Protein AF-A0AAU6WGG4-F1 (afdb_monomer)

Mean predicted aligned error: 2.98 Å

Radius of gyration: 13.72 Å; Cα contacts (8 Å, |Δi|>4): 177; chains: 1; bounding box: 31×36×37 Å

Secondary structure (DSSP, 8-state):
----PPP-EEETTEEEEE--GGGHHHHHHHTT-HHHHHHSSSPTT--HHHHHHHHHHHHHHHHTTSEEEEEEEETTT--EEEEEEEE-TTGGGT--EEE-

Nearest PDB structures (foldseek):
  2fck-assembly1_A-2  TM=7.752E-01  e=7.044E-04  Vibrio cholerae O1 biovar El Tor str. N16961
  2fsr-assembly1_A  TM=7.649E-01  e=3.891E-03  Agrobacterium fabrum str. C58
  3juw-assembly1_A  TM=6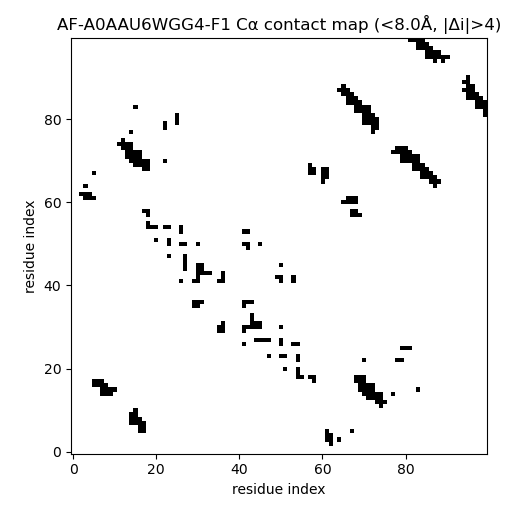.248E-01  e=1.097E-03  Bordetella pertussis
  3juw-assembly1_B  TM=6.583E-01  e=2.661E-03  Bordetella pertussis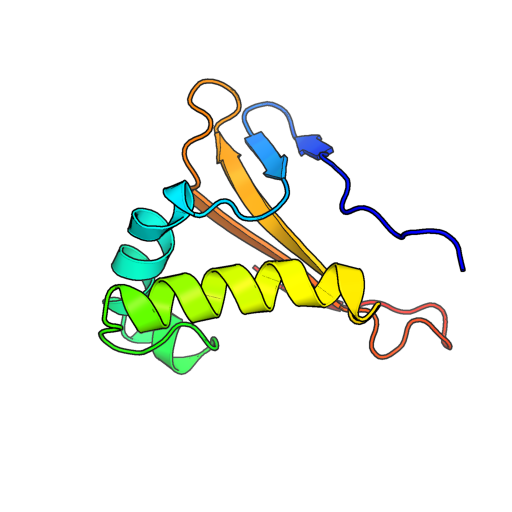
  3juw-assembly2_C-2  TM=6.309E-01  e=3.891E-03  Bordetella pertussis

Solvent-accessible surface area (backbone atoms only — not comparable to full-atom values): 5574 Å² total; per-residue (Å²): 129,85,82,63,71,75,65,72,43,85,61,76,72,28,28,38,26,66,57,52,82,84,41,40,63,48,47,45,55,46,11,69,36,68,66,54,30,70,79,51,87,51,45,69,71,36,51,76,64,57,31,49,54,50,44,49,55,36,52,46,27,30,74,71,66,50,24,50,41,26,26,36,16,34,58,91,76,63,48,49,79,50,53,41,34,42,36,38,90,42,44,94,74,79,36,70,47,76,54,107

InterPro domains:
  IPR000182 GNAT domain [PF13302] (15-100)
  IPR016181 Acyl-CoA N-acyltransferase [SSF55729] (6-100)

Organism: NCBI:txid3046593

pLDDT: mean 95.53, std 7.99, range [49.69, 98.75]

Foldseek 3Di:
DPQQDADWDDPDQKIWAQQDLVLLVVLQVLLPDPVSVVPHVRHNNDDSVSSVVVSVVQRVCRVVVQWHKTFTAGPVPRHGDDIKIWGCPCVVVVDIDMDD

Sequence (100 aa):
MELIEQPVLNAGTFLLRPFQDSDLDLIHGASKDLYITQITTVPFQGSRQQCLDFIERQRQRTVDGTGYSFAIAQSATNLAVGQIGLWLRNADRGRASIGY

Structure (mmCIF, N/CA/C/O backbone):
data_AF-A0AAU6WGG4-F1
#
_entry.id   AF-A0AAU6WGG4-F1
#
loop_
_atom_site.group_PDB
_atom_site.id
_atom_site.type_symbol
_atom_site.label_atom_id
_atom_site.label_alt_id
_atom_site.label_comp_id
_atom_site.label_asym_id
_atom_site.label_entity_id
_atom_site.label_seq_id
_atom_site.pdbx_PDB_ins_code
_atom_site.Cartn_x
_atom_site.Cartn_y
_atom_site.Cartn_z
_atom_site.occupancy
_atom_site.B_iso_or_equiv
_atom_site.auth_seq_id
_atom_site.auth_comp_id
_atom_site.auth_asym_id
_atom_site.auth_atom_id
_atom_site.pdbx_PDB_model_num
ATOM 1 N N . MET A 1 1 ? -2.766 -6.516 -25.133 1.00 49.69 1 MET A N 1
ATOM 2 C CA . MET A 1 1 ? -2.412 -6.881 -23.749 1.00 49.69 1 MET A CA 1
ATOM 3 C C . MET A 1 1 ? -3.586 -6.430 -22.907 1.00 49.69 1 MET A C 1
ATOM 5 O O . MET A 1 1 ? -3.918 -5.255 -23.005 1.00 49.69 1 MET A O 1
ATOM 9 N N . GLU A 1 2 ? -4.305 -7.337 -22.245 1.00 54.59 2 GLU A N 1
ATOM 10 C CA . GLU A 1 2 ? -5.406 -6.919 -21.366 1.00 54.59 2 GLU A CA 1
ATOM 11 C C . GLU A 1 2 ? -4.842 -5.987 -20.294 1.00 54.59 2 GLU A C 1
ATOM 13 O O . GLU A 1 2 ? -3.811 -6.285 -19.689 1.00 54.59 2 GLU A O 1
ATOM 18 N N . LEU A 1 3 ? -5.479 -4.829 -20.117 1.00 56.53 3 LEU A N 1
ATOM 19 C CA . LEU A 1 3 ? -5.200 -3.955 -18.989 1.00 56.53 3 LEU A CA 1
ATOM 20 C C . LEU A 1 3 ? -5.569 -4.736 -17.731 1.00 56.53 3 LEU A C 1
ATOM 22 O O . LEU A 1 3 ? -6.745 -4.967 -17.462 1.00 56.53 3 LEU A O 1
ATOM 26 N N . ILE A 1 4 ? -4.557 -5.179 -16.990 1.00 74.25 4 ILE A N 1
ATOM 27 C CA . ILE A 1 4 ? -4.771 -5.737 -15.664 1.00 74.25 4 ILE A CA 1
ATOM 28 C C . ILE A 1 4 ? -5.089 -4.549 -14.763 1.00 74.25 4 ILE A C 1
ATOM 30 O O . ILE A 1 4 ? -4.206 -3.800 -14.356 1.00 74.25 4 ILE A O 1
ATOM 34 N N . GLU A 1 5 ? -6.374 -4.338 -14.510 1.00 85.25 5 GLU A N 1
ATOM 35 C CA . GLU A 1 5 ? -6.829 -3.348 -13.547 1.00 85.25 5 GLU A CA 1
ATOM 36 C C . GLU A 1 5 ? -6.763 -3.944 -12.138 1.00 85.25 5 GLU A C 1
ATOM 38 O O . GLU A 1 5 ? -6.993 -5.139 -11.924 1.00 85.25 5 GLU A O 1
ATOM 43 N N . GLN A 1 6 ? -6.414 -3.119 -11.154 1.00 93.25 6 GLN A N 1
ATOM 44 C CA . GLN A 1 6 ? -6.382 -3.574 -9.774 1.00 93.25 6 GLN A CA 1
ATOM 45 C C . GLN A 1 6 ? -7.818 -3.681 -9.239 1.00 93.25 6 GLN A C 1
ATOM 47 O O . GLN A 1 6 ? -8.526 -2.672 -9.220 1.00 93.25 6 GLN A O 1
ATOM 52 N N . PRO A 1 7 ? -8.255 -4.861 -8.762 1.00 95.19 7 PRO A N 1
ATOM 53 C CA . PRO A 1 7 ? -9.621 -5.034 -8.295 1.00 95.19 7 PRO A CA 1
ATOM 54 C C . PRO A 1 7 ? -9.871 -4.289 -6.980 1.00 95.19 7 PRO A C 1
ATOM 56 O O . PRO A 1 7 ? -8.948 -3.949 -6.238 1.00 95.19 7 PRO A O 1
ATOM 59 N N . VAL A 1 8 ? -11.149 -4.104 -6.655 1.00 97.38 8 VAL A N 1
ATOM 60 C CA . VAL A 1 8 ? -11.591 -3.763 -5.300 1.00 97.38 8 VAL A CA 1
ATOM 61 C C . VAL A 1 8 ? -12.242 -5.000 -4.694 1.00 97.38 8 VAL A C 1
ATOM 63 O O . VAL A 1 8 ? -13.186 -5.546 -5.262 1.00 97.38 8 VAL A O 1
ATOM 66 N N . LEU A 1 9 ? -11.736 -5.455 -3.549 1.00 97.94 9 LEU A N 1
ATOM 67 C CA . LEU A 1 9 ? -12.235 -6.641 -2.856 1.00 97.94 9 LEU A CA 1
ATOM 68 C C . LEU A 1 9 ? -13.009 -6.223 -1.607 1.00 97.94 9 LEU A C 1
ATOM 70 O O . LEU A 1 9 ? -12.507 -5.459 -0.782 1.00 97.94 9 LEU A O 1
ATOM 74 N N . ASN A 1 10 ? -14.223 -6.746 -1.452 1.00 97.75 10 ASN A N 1
ATOM 75 C CA . ASN A 1 10 ? -15.014 -6.560 -0.241 1.00 97.75 10 ASN A CA 1
ATOM 76 C C . ASN A 1 10 ? -14.564 -7.565 0.831 1.00 97.75 10 ASN A C 1
ATOM 78 O O . ASN A 1 10 ? -14.609 -8.774 0.605 1.00 97.75 10 ASN A O 1
ATOM 82 N N . ALA A 1 11 ? -14.144 -7.055 1.988 1.00 96.56 11 ALA A N 1
ATOM 83 C CA . ALA A 1 11 ? -13.701 -7.825 3.147 1.00 96.56 11 ALA A CA 1
ATOM 84 C C . ALA A 1 11 ? -14.533 -7.471 4.401 1.00 96.56 11 ALA A C 1
ATOM 86 O O . ALA A 1 11 ? -14.009 -7.354 5.510 1.00 96.56 11 ALA A O 1
ATOM 87 N N . GLY A 1 12 ? -15.842 -7.258 4.232 1.00 97.38 12 GLY A N 1
ATOM 88 C CA . GLY A 1 12 ? -16.763 -6.924 5.317 1.00 97.38 12 GLY A CA 1
ATOM 89 C C . GLY A 1 12 ? -16.630 -5.467 5.756 1.00 97.38 12 GLY A C 1
ATOM 90 O O . GLY A 1 12 ? -16.967 -4.543 5.013 1.00 97.38 12 GLY A O 1
ATOM 91 N N . THR A 1 13 ? -16.129 -5.239 6.972 1.00 98.06 13 THR A N 1
ATOM 92 C CA . THR A 1 13 ? -15.885 -3.882 7.497 1.00 98.06 13 THR A CA 1
ATOM 93 C C . THR A 1 13 ? -14.719 -3.171 6.809 1.00 98.06 13 THR A C 1
ATOM 95 O O . THR A 1 13 ? -14.484 -1.993 7.084 1.00 98.06 13 THR A O 1
ATOM 98 N N . PHE A 1 14 ? -14.006 -3.868 5.918 1.00 98.62 14 PHE A N 1
ATOM 99 C CA . PHE A 1 14 ? -12.920 -3.325 5.114 1.00 98.62 14 PHE A CA 1
ATOM 100 C C . PHE A 1 14 ? -13.123 -3.546 3.609 1.00 98.62 14 PHE A C 1
ATOM 102 O O . PHE A 1 14 ? -13.810 -4.471 3.172 1.00 98.62 14 PHE A O 1
ATOM 109 N N . LEU A 1 15 ? -12.443 -2.714 2.825 1.00 98.44 15 LEU A N 1
ATOM 110 C CA . LEU A 1 15 ? -12.201 -2.850 1.397 1.00 98.44 15 LEU A CA 1
ATOM 111 C C . LEU A 1 15 ? -10.698 -3.025 1.177 1.00 98.44 15 LEU A C 1
ATOM 113 O O . LEU A 1 15 ? -9.897 -2.302 1.770 1.00 98.44 15 LEU A O 1
ATOM 117 N N . LEU A 1 16 ? -10.314 -3.936 0.287 1.00 98.50 16 LEU A N 1
ATOM 118 C CA . LEU A 1 16 ? -8.975 -3.942 -0.297 1.00 98.50 16 LEU A CA 1
ATOM 119 C C . LEU A 1 16 ? -9.070 -3.224 -1.633 1.00 98.50 16 LEU A C 1
ATOM 121 O O . LEU A 1 16 ? -9.729 -3.713 -2.548 1.00 98.50 16 LEU A O 1
ATOM 125 N N . ARG A 1 17 ? -8.455 -2.050 -1.739 1.00 98.19 17 ARG A N 1
ATOM 126 C CA . ARG A 1 17 ? -8.577 -1.188 -2.922 1.00 98.19 17 ARG A CA 1
ATOM 127 C C . ARG A 1 17 ? -7.219 -0.670 -3.397 1.00 98.19 17 ARG A C 1
ATOM 129 O O . ARG A 1 17 ? -6.264 -0.706 -2.618 1.00 98.19 17 ARG A O 1
ATOM 136 N N . PRO A 1 18 ? -7.120 -0.153 -4.635 1.00 97.81 18 PRO A N 1
ATOM 137 C CA . PRO A 1 18 ? -5.953 0.611 -5.056 1.00 97.81 18 PRO A CA 1
ATOM 138 C C . PRO A 1 18 ? -5.622 1.732 -4.069 1.00 97.81 18 PRO A C 1
ATOM 140 O O . PRO A 1 18 ? -6.515 2.348 -3.469 1.00 97.81 18 PRO A O 1
ATOM 143 N N . PHE A 1 19 ? -4.327 1.999 -3.921 1.00 98.31 19 PHE A N 1
ATOM 144 C CA . PHE A 1 19 ? -3.841 3.162 -3.190 1.00 98.31 19 PHE A CA 1
ATOM 145 C C . PHE A 1 19 ? -4.300 4.460 -3.859 1.00 98.31 19 PHE A C 1
ATOM 147 O O . PHE A 1 19 ? -4.199 4.628 -5.077 1.00 98.31 19 PHE A O 1
ATOM 154 N N . GLN A 1 20 ? -4.766 5.400 -3.048 1.00 97.94 20 GLN A N 1
ATOM 155 C CA . GLN A 1 20 ? -5.196 6.732 -3.459 1.00 97.94 20 GLN A CA 1
ATOM 156 C C . GLN A 1 20 ? -4.257 7.770 -2.846 1.00 97.94 20 GLN A C 1
ATOM 158 O O . GLN A 1 20 ? -3.671 7.538 -1.793 1.00 97.94 20 GLN A O 1
ATOM 163 N N . ASP A 1 21 ? -4.132 8.942 -3.465 1.00 98.38 21 ASP A N 1
ATOM 164 C CA . ASP A 1 21 ? -3.282 10.012 -2.918 1.00 98.38 21 ASP A CA 1
ATOM 165 C C . ASP A 1 21 ? -3.774 10.503 -1.545 1.00 98.38 21 ASP A C 1
ATOM 167 O O . ASP A 1 21 ? -2.984 10.995 -0.742 1.00 98.38 21 ASP A O 1
ATOM 171 N N . SER A 1 22 ? -5.062 10.309 -1.237 1.00 97.94 22 SER A N 1
ATOM 172 C CA . SER A 1 22 ? -5.646 10.549 0.088 1.00 97.94 22 SER A CA 1
ATOM 173 C C . SER A 1 22 ? -5.118 9.611 1.179 1.00 97.94 22 SER A C 1
ATOM 175 O O . SER A 1 22 ? -5.297 9.9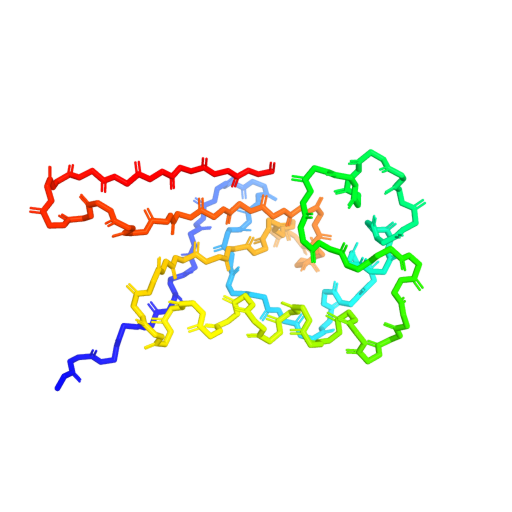02 2.357 1.00 97.94 22 SER A O 1
ATOM 177 N N . ASP A 1 23 ? -4.436 8.519 0.822 1.00 98.69 23 ASP A N 1
ATOM 178 C CA . ASP A 1 23 ? -3.790 7.610 1.779 1.00 98.69 23 ASP A CA 1
ATOM 179 C C . ASP A 1 23 ? -2.442 8.158 2.280 1.00 98.69 23 ASP A C 1
ATOM 181 O O . ASP A 1 23 ? -1.720 7.484 3.016 1.00 98.69 23 ASP A O 1
ATOM 185 N N . LEU A 1 24 ? -2.089 9.387 1.889 1.00 98.44 24 LEU A N 1
ATOM 186 C CA . LEU A 1 24 ? -0.873 10.075 2.307 1.00 98.44 24 LEU A CA 1
ATOM 187 C C . LEU A 1 24 ? -0.682 10.049 3.825 1.00 98.44 24 LEU A C 1
ATOM 189 O O . LEU A 1 24 ? 0.428 9.780 4.279 1.00 98.44 24 LEU A O 1
ATOM 193 N N . ASP A 1 25 ? -1.737 10.298 4.601 1.00 98.00 25 ASP A N 1
ATOM 194 C CA . ASP A 1 25 ? -1.643 10.354 6.062 1.00 98.00 25 ASP A CA 1
ATOM 195 C C . ASP A 1 25 ? -1.307 8.987 6.673 1.00 98.00 25 ASP A C 1
ATOM 197 O O . ASP A 1 25 ? -0.540 8.923 7.635 1.00 98.00 25 ASP A O 1
ATOM 201 N N . LEU A 1 26 ? -1.787 7.888 6.074 1.00 98.50 26 LEU A N 1
ATOM 202 C CA . LEU A 1 26 ? -1.402 6.530 6.468 1.00 98.50 26 LEU A CA 1
ATOM 203 C C . LEU A 1 26 ? 0.100 6.314 6.251 1.00 98.50 26 LEU A C 1
ATOM 205 O O . LEU A 1 26 ? 0.804 5.885 7.165 1.00 98.50 26 LEU A O 1
ATOM 209 N N . ILE A 1 27 ? 0.604 6.634 5.054 1.00 98.62 27 ILE A N 1
ATOM 210 C CA . ILE A 1 27 ? 2.021 6.431 4.715 1.00 98.62 27 ILE A CA 1
ATOM 211 C C . ILE A 1 27 ? 2.914 7.363 5.535 1.00 98.62 27 ILE A C 1
ATOM 213 O O . ILE A 1 27 ? 3.963 6.947 6.023 1.00 98.62 27 ILE A O 1
ATOM 217 N N . HIS A 1 28 ? 2.485 8.605 5.748 1.00 98.38 28 HIS A N 1
ATOM 218 C CA . HIS A 1 28 ? 3.213 9.556 6.573 1.00 98.38 28 HIS A CA 1
ATOM 219 C C . HIS A 1 28 ? 3.218 9.141 8.054 1.00 98.38 28 HIS A C 1
ATOM 221 O O . HIS A 1 28 ? 4.240 9.295 8.722 1.00 98.38 28 HIS A O 1
ATOM 227 N N . GLY A 1 29 ? 2.134 8.558 8.573 1.00 98.31 29 GLY A N 1
ATOM 228 C CA . GLY A 1 29 ? 2.106 7.939 9.901 1.00 98.31 29 GLY A CA 1
ATOM 229 C C . GLY A 1 29 ? 3.085 6.769 10.010 1.00 98.31 29 GLY A C 1
ATOM 230 O O . GLY A 1 29 ? 3.951 6.770 10.883 1.00 98.31 29 GLY A O 1
ATOM 231 N N . ALA A 1 30 ? 3.019 5.832 9.063 1.00 98.38 30 ALA A N 1
ATOM 232 C CA . ALA A 1 30 ? 3.918 4.682 8.978 1.00 98.38 30 ALA A CA 1
ATOM 233 C C . ALA A 1 30 ? 5.400 5.091 8.860 1.00 98.38 30 ALA A C 1
ATOM 235 O O . ALA A 1 30 ? 6.270 4.451 9.444 1.00 98.38 30 ALA A O 1
ATOM 236 N N . SER A 1 31 ? 5.692 6.201 8.173 1.00 98.50 31 SER A N 1
ATOM 237 C CA . SER A 1 31 ? 7.052 6.739 8.008 1.00 98.50 31 SER A CA 1
ATOM 238 C C . SER A 1 31 ? 7.740 7.137 9.320 1.00 98.50 31 SER A C 1
ATOM 240 O O . SER A 1 31 ? 8.964 7.279 9.363 1.00 98.50 31 SER A O 1
ATOM 242 N N . LYS A 1 32 ? 6.965 7.346 10.389 1.00 98.38 32 LYS A N 1
ATOM 243 C CA . LYS A 1 32 ? 7.457 7.746 11.715 1.00 98.38 32 LYS A CA 1
ATOM 244 C C . LYS A 1 32 ? 7.693 6.555 12.643 1.00 98.38 32 LYS A C 1
ATOM 246 O O . LYS A 1 32 ? 8.277 6.735 13.709 1.00 98.38 32 LYS A O 1
ATOM 251 N N . ASP A 1 33 ? 7.263 5.361 12.247 1.00 98.31 33 ASP A N 1
ATOM 252 C CA . ASP A 1 33 ? 7.472 4.134 13.003 1.00 98.31 33 ASP A CA 1
ATOM 253 C C . ASP A 1 33 ? 8.810 3.486 12.601 1.00 98.31 33 ASP A C 1
ATOM 255 O O . ASP A 1 33 ? 9.047 3.127 11.441 1.00 98.31 33 ASP A O 1
ATOM 259 N N . LEU A 1 34 ? 9.716 3.354 13.573 1.00 97.06 34 LEU A N 1
ATOM 260 C CA . LEU A 1 34 ? 11.046 2.785 13.349 1.00 97.06 34 LEU A CA 1
ATOM 26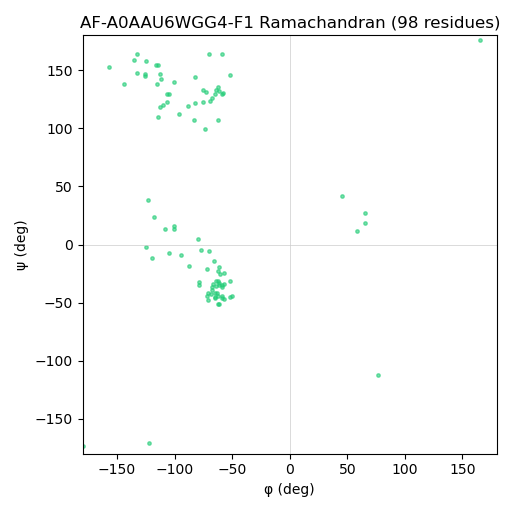1 C C . LEU A 1 34 ? 10.991 1.318 12.923 1.00 97.06 34 LEU A C 1
ATOM 263 O O . LEU A 1 34 ? 11.805 0.895 12.110 1.00 97.06 34 LEU A O 1
ATOM 267 N N . TYR A 1 35 ? 10.049 0.543 13.453 1.00 97.81 35 TYR A N 1
ATOM 268 C CA . TYR A 1 35 ? 9.936 -0.865 13.112 1.00 97.81 35 TYR A CA 1
ATOM 269 C C . TYR A 1 35 ? 9.431 -1.023 11.677 1.00 97.81 35 TYR A C 1
ATOM 271 O O . TYR A 1 35 ? 10.068 -1.717 10.886 1.00 97.81 35 TYR A O 1
ATOM 279 N N . ILE A 1 36 ? 8.366 -0.301 11.301 1.00 97.69 36 ILE A N 1
ATOM 280 C CA . ILE A 1 36 ? 7.830 -0.330 9.929 1.00 97.69 36 ILE A CA 1
ATOM 281 C C . ILE A 1 36 ? 8.907 0.067 8.918 1.00 97.69 36 ILE A C 1
ATOM 283 O O . ILE A 1 36 ? 9.097 -0.607 7.906 1.00 97.69 36 ILE A O 1
ATOM 287 N N . THR A 1 37 ? 9.638 1.145 9.179 1.00 98.12 37 THR A N 1
ATOM 288 C CA . THR A 1 37 ? 10.653 1.651 8.241 1.00 98.12 37 THR A CA 1
ATOM 289 C C . THR A 1 37 ? 11.897 0.762 8.156 1.00 98.12 37 THR A C 1
ATOM 291 O O . THR A 1 37 ? 12.591 0.795 7.144 1.00 98.12 37 THR A O 1
ATOM 294 N N . GLN A 1 38 ? 12.161 -0.076 9.164 1.00 97.81 38 GLN A N 1
ATOM 295 C CA . GLN A 1 38 ? 13.244 -1.064 9.133 1.00 97.81 38 GLN A CA 1
ATOM 296 C C . GLN A 1 38 ? 12.902 -2.323 8.331 1.00 97.81 38 GLN A C 1
ATOM 298 O O . GLN A 1 38 ? 13.794 -2.904 7.715 1.00 97.81 38 GLN A O 1
ATOM 303 N N . ILE A 1 39 ? 11.642 -2.768 8.354 1.00 96.50 39 ILE A N 1
ATOM 304 C CA . ILE A 1 39 ? 11.242 -4.045 7.735 1.00 96.50 39 ILE A CA 1
ATOM 305 C C . ILE A 1 39 ? 10.483 -3.881 6.414 1.00 96.50 39 ILE A C 1
ATOM 307 O O . ILE A 1 39 ? 10.206 -4.869 5.735 1.00 96.50 39 ILE A O 1
ATOM 311 N N . THR A 1 40 ? 10.138 -2.650 6.037 1.00 96.62 40 THR A N 1
ATOM 312 C CA . THR A 1 40 ? 9.418 -2.338 4.795 1.00 96.62 40 THR A CA 1
ATOM 313 C C . THR A 1 40 ? 10.211 -1.367 3.912 1.00 96.62 40 THR A C 1
ATOM 315 O O . THR A 1 40 ? 11.375 -1.072 4.155 1.00 96.62 40 THR A O 1
ATOM 318 N N . THR A 1 41 ? 9.575 -0.872 2.845 1.00 96.00 41 THR A N 1
ATOM 319 C CA . THR A 1 41 ? 10.133 0.161 1.949 1.00 96.00 41 THR A CA 1
ATOM 320 C C . THR A 1 41 ? 9.440 1.518 2.105 1.00 96.00 41 THR A C 1
ATOM 322 O O . THR A 1 41 ? 9.600 2.402 1.257 1.00 96.00 41 THR A O 1
ATOM 325 N N . VAL A 1 42 ? 8.643 1.684 3.167 1.00 98.25 42 VAL A N 1
ATOM 326 C CA . VAL A 1 42 ? 8.111 2.992 3.565 1.00 98.25 42 VAL A CA 1
ATOM 327 C C . VAL A 1 42 ? 9.303 3.901 3.899 1.00 98.25 42 VAL A C 1
ATOM 329 O O . VAL A 1 42 ? 10.211 3.468 4.609 1.00 98.25 42 VAL A O 1
ATOM 332 N N . PRO A 1 43 ? 9.353 5.143 3.386 1.00 98.00 43 PRO A N 1
ATOM 333 C CA . PRO A 1 43 ? 10.479 6.035 3.648 1.00 98.00 43 PRO A CA 1
ATOM 334 C C . PRO A 1 43 ? 10.574 6.377 5.141 1.00 98.00 43 PRO A C 1
ATOM 336 O O . PRO A 1 43 ? 9.576 6.756 5.743 1.00 98.00 43 PRO A O 1
ATOM 339 N N . PHE A 1 44 ? 11.768 6.301 5.735 1.00 98.31 44 PHE A N 1
ATOM 340 C CA . PHE A 1 44 ? 11.995 6.766 7.107 1.00 98.31 44 PHE A CA 1
ATOM 341 C C . PHE A 1 44 ? 11.869 8.289 7.199 1.00 98.31 44 PHE A C 1
ATOM 343 O O . PHE A 1 44 ? 12.526 9.002 6.442 1.00 98.31 44 PHE A O 1
ATOM 350 N N . GLN A 1 45 ? 11.020 8.775 8.112 1.00 97.62 45 GLN A N 1
ATOM 351 C CA . GLN A 1 45 ? 10.666 10.195 8.255 1.00 97.62 45 GLN A CA 1
ATOM 352 C C . GLN A 1 45 ? 10.368 10.860 6.902 1.00 97.62 45 GLN A C 1
ATOM 354 O O . GLN A 1 45 ? 10.806 11.975 6.615 1.00 97.62 45 GLN A O 1
ATOM 359 N N . GLY A 1 46 ? 9.642 10.139 6.045 1.00 97.25 46 GLY A N 1
ATOM 360 C CA . GLY A 1 46 ? 9.385 10.543 4.673 1.00 97.25 46 GLY A CA 1
ATOM 361 C C . GLY A 1 46 ? 8.687 11.896 4.581 1.00 97.25 46 GLY A C 1
ATOM 362 O O . GLY A 1 46 ? 7.641 12.135 5.193 1.00 97.25 46 GLY A O 1
ATOM 363 N N . SER A 1 47 ? 9.237 12.768 3.740 1.00 98.31 47 SER A N 1
ATOM 364 C CA . SER A 1 47 ? 8.549 13.973 3.286 1.00 98.31 47 SER A CA 1
ATOM 365 C C . SER A 1 47 ? 7.239 13.620 2.578 1.00 98.31 47 SER A C 1
ATOM 367 O O . SER A 1 47 ? 7.029 12.492 2.119 1.00 98.31 47 SER A O 1
ATOM 369 N N . ARG A 1 48 ? 6.364 14.619 2.422 1.00 98.31 48 ARG A N 1
ATOM 370 C CA . ARG A 1 48 ? 5.110 14.468 1.676 1.00 98.31 48 ARG A CA 1
ATOM 371 C C . ARG A 1 48 ? 5.333 13.873 0.281 1.00 98.31 48 ARG A C 1
ATOM 373 O O . ARG A 1 48 ? 4.612 12.959 -0.103 1.00 98.31 48 ARG A O 1
ATOM 380 N N . GLN A 1 49 ? 6.339 14.363 -0.448 1.00 98.56 49 GLN A N 1
ATOM 381 C CA . GLN A 1 49 ? 6.643 13.869 -1.791 1.00 98.56 49 GLN A CA 1
ATOM 382 C C . GLN A 1 49 ? 7.104 12.409 -1.763 1.00 98.56 49 GLN A C 1
ATOM 384 O O . GLN A 1 49 ? 6.565 11.598 -2.498 1.00 98.56 49 GLN A O 1
ATOM 389 N N . GLN A 1 50 ? 8.004 12.036 -0.847 1.00 98.62 50 GLN A N 1
ATOM 390 C CA . GLN A 1 50 ? 8.472 10.648 -0.730 1.00 98.62 50 GLN A CA 1
ATOM 391 C C . GLN A 1 50 ? 7.340 9.665 -0.385 1.00 98.62 50 GLN A C 1
ATOM 393 O O . GLN A 1 50 ? 7.368 8.512 -0.822 1.00 98.62 50 GLN A O 1
ATOM 398 N N . CYS A 1 51 ? 6.345 10.109 0.389 1.00 98.62 51 CYS A N 1
ATOM 399 C CA . CYS A 1 51 ? 5.155 9.315 0.689 1.00 98.62 51 CYS A CA 1
ATOM 400 C C . CYS A 1 51 ? 4.246 9.164 -0.542 1.00 98.62 51 CYS A C 1
ATOM 402 O O . CYS A 1 51 ? 3.775 8.061 -0.809 1.00 98.62 51 CYS A O 1
ATOM 404 N N . LEU A 1 52 ? 4.048 10.225 -1.333 1.00 98.69 52 LEU A N 1
ATOM 405 C CA . LEU A 1 52 ? 3.327 10.138 -2.611 1.00 98.69 52 LEU A CA 1
ATOM 406 C C . LEU A 1 52 ? 4.052 9.240 -3.615 1.00 98.69 52 LEU A C 1
ATOM 408 O O . LEU A 1 52 ? 3.422 8.397 -4.245 1.00 98.69 52 LEU A O 1
ATOM 412 N N . ASP A 1 53 ? 5.378 9.336 -3.697 1.00 98.69 53 ASP A N 1
ATOM 413 C CA . ASP A 1 53 ? 6.178 8.458 -4.548 1.00 98.69 53 ASP A CA 1
ATOM 414 C C . ASP A 1 53 ? 6.026 6.993 -4.110 1.00 98.69 53 ASP A C 1
ATOM 416 O O . ASP A 1 53 ? 6.037 6.087 -4.940 1.00 98.69 53 ASP A O 1
ATOM 420 N N . PHE A 1 54 ? 5.890 6.725 -2.804 1.00 98.50 54 PHE A N 1
ATOM 421 C CA . PHE A 1 54 ? 5.604 5.379 -2.300 1.00 98.50 54 PHE A CA 1
ATOM 422 C C . PHE A 1 54 ? 4.234 4.873 -2.756 1.00 98.50 54 PHE A C 1
ATOM 424 O O . PHE A 1 54 ? 4.151 3.731 -3.210 1.00 98.50 54 PHE A O 1
ATOM 431 N N . ILE A 1 55 ? 3.193 5.703 -2.651 1.00 98.56 55 ILE A N 1
ATOM 432 C CA . ILE A 1 55 ? 1.826 5.397 -3.106 1.00 98.56 55 ILE A CA 1
ATOM 433 C C . ILE A 1 55 ? 1.835 5.097 -4.607 1.00 98.56 55 ILE A C 1
ATOM 435 O O . ILE A 1 55 ? 1.289 4.081 -5.038 1.00 98.56 55 ILE A O 1
ATOM 439 N N . GLU A 1 56 ? 2.521 5.923 -5.395 1.00 98.31 56 GLU A N 1
ATOM 440 C CA . GLU A 1 56 ? 2.628 5.722 -6.835 1.00 98.31 56 GLU A CA 1
ATOM 441 C C . GLU A 1 56 ? 3.336 4.409 -7.170 1.00 98.31 56 GLU A C 1
ATOM 443 O O . GLU A 1 56 ? 2.823 3.614 -7.956 1.00 98.31 56 GLU A O 1
ATOM 448 N N . ARG A 1 57 ? 4.443 4.096 -6.483 1.00 97.62 57 ARG A N 1
ATOM 449 C CA . ARG A 1 57 ? 5.097 2.786 -6.619 1.00 97.62 57 ARG A CA 1
ATOM 450 C C . ARG A 1 57 ? 4.156 1.625 -6.307 1.00 97.62 57 ARG A C 1
ATOM 452 O O . ARG A 1 57 ? 4.307 0.579 -6.924 1.00 97.62 57 ARG A O 1
ATOM 459 N N . GLN A 1 58 ? 3.207 1.767 -5.375 1.00 97.81 58 GLN A N 1
ATOM 460 C CA . GLN A 1 58 ? 2.234 0.703 -5.106 1.00 97.81 58 GLN A CA 1
ATOM 461 C C . GLN A 1 58 ? 1.271 0.495 -6.274 1.00 97.81 58 GLN A C 1
ATOM 463 O O . GLN A 1 58 ? 1.025 -0.653 -6.639 1.00 97.81 58 GLN A O 1
ATOM 468 N N . ARG A 1 59 ? 0.776 1.578 -6.886 1.00 96.62 59 ARG A N 1
ATOM 469 C CA . ARG A 1 59 ? -0.093 1.509 -8.073 1.00 96.62 59 ARG A CA 1
ATOM 470 C C . ARG A 1 59 ? 0.629 0.920 -9.284 1.00 96.62 59 ARG A C 1
ATOM 472 O O . ARG A 1 59 ? 0.069 0.061 -9.965 1.00 96.62 59 ARG A O 1
ATOM 479 N N . GLN A 1 60 ? 1.885 1.314 -9.505 1.00 96.19 60 GLN A N 1
ATOM 480 C CA . GLN A 1 60 ? 2.691 0.835 -10.635 1.00 96.19 60 GLN A CA 1
ATOM 481 C C . GLN A 1 60 ? 2.906 -0.683 -10.625 1.00 96.19 60 GLN A C 1
ATOM 483 O O . GLN A 1 60 ? 3.030 -1.284 -11.685 1.00 96.19 60 GLN A O 1
ATOM 488 N N . ARG A 1 61 ? 2.847 -1.356 -9.465 1.00 95.19 61 ARG A N 1
ATOM 489 C CA . ARG A 1 61 ? 3.011 -2.821 -9.410 1.00 95.19 61 ARG A CA 1
ATOM 490 C C . ARG A 1 61 ? 1.988 -3.579 -10.250 1.00 95.19 61 ARG A C 1
ATOM 492 O O . ARG A 1 61 ? 2.353 -4.589 -10.853 1.00 95.19 61 ARG A O 1
ATOM 499 N N . THR A 1 62 ? 0.749 -3.091 -10.294 1.00 94.81 62 THR A N 1
ATOM 500 C CA . THR A 1 62 ? -0.312 -3.701 -11.101 1.00 94.81 62 THR A CA 1
ATOM 501 C C . THR A 1 62 ? -0.054 -3.447 -12.585 1.00 94.81 62 THR A C 1
ATOM 503 O O . THR A 1 62 ? -0.127 -4.378 -13.383 1.00 94.81 62 THR A O 1
ATOM 506 N N . VAL A 1 63 ? 0.317 -2.210 -12.937 1.00 92.94 63 VAL A N 1
ATOM 507 C CA . VAL A 1 63 ? 0.645 -1.799 -14.315 1.00 92.94 63 VAL A CA 1
ATOM 508 C C . VAL A 1 63 ? 1.804 -2.628 -14.872 1.00 92.94 63 VAL A C 1
ATOM 510 O O . VAL A 1 63 ? 1.719 -3.145 -15.984 1.00 92.94 63 VAL A O 1
ATOM 513 N N . ASP A 1 64 ? 2.842 -2.828 -14.064 1.00 93.19 64 ASP A N 1
ATOM 514 C CA . ASP A 1 64 ? 4.031 -3.603 -14.419 1.00 93.19 64 ASP A CA 1
ATOM 515 C C . ASP A 1 64 ? 3.801 -5.127 -14.362 1.00 93.19 64 ASP A C 1
ATOM 517 O O . ASP A 1 64 ? 4.707 -5.906 -14.659 1.00 93.19 64 ASP A O 1
ATOM 521 N N . GLY A 1 65 ? 2.624 -5.586 -13.919 1.00 92.56 65 GLY A N 1
ATOM 522 C CA . GLY A 1 65 ? 2.325 -7.009 -13.726 1.00 92.56 65 GLY A CA 1
ATOM 523 C C . GLY A 1 65 ? 3.160 -7.685 -12.628 1.00 92.56 65 GLY A C 1
ATOM 524 O O . GLY A 1 65 ? 3.260 -8.911 -12.586 1.00 92.56 65 GLY A O 1
ATOM 525 N N . THR A 1 66 ? 3.775 -6.914 -11.726 1.00 94.12 66 THR A N 1
ATOM 526 C CA . THR A 1 66 ? 4.640 -7.440 -10.652 1.00 94.12 66 THR A CA 1
ATOM 527 C C . THR A 1 66 ? 3.868 -7.809 -9.385 1.00 94.12 66 THR A C 1
ATOM 529 O O . THR A 1 66 ? 4.362 -8.580 -8.551 1.00 94.12 66 THR A O 1
ATOM 532 N N . GLY A 1 67 ? 2.645 -7.300 -9.232 1.00 95.50 67 GLY A N 1
ATOM 533 C CA . GLY A 1 67 ? 1.761 -7.649 -8.128 1.00 95.50 67 GLY A CA 1
ATOM 534 C C . GLY A 1 67 ? 0.585 -6.702 -7.948 1.00 95.50 67 GLY A C 1
ATOM 535 O O . GLY A 1 67 ? 0.497 -5.677 -8.608 1.00 95.50 67 GLY A O 1
ATOM 536 N N . TYR A 1 68 ? -0.285 -7.030 -6.998 1.00 96.69 68 TYR A N 1
ATOM 537 C CA . TYR A 1 68 ? -1.398 -6.179 -6.581 1.00 96.69 68 TYR A CA 1
ATOM 538 C C . TYR 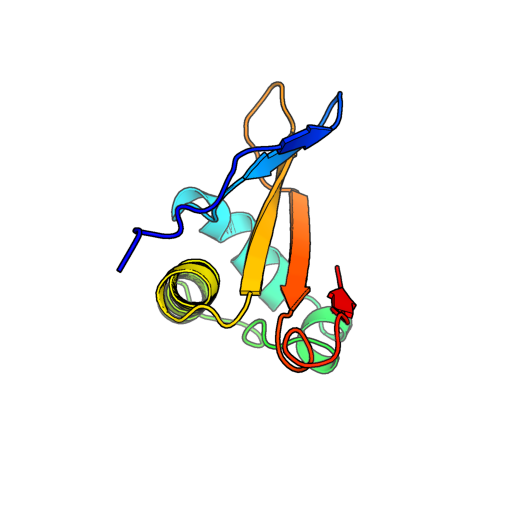A 1 68 ? -1.110 -5.646 -5.180 1.00 96.69 68 TYR A C 1
ATOM 540 O O . TYR A 1 68 ? -0.935 -6.435 -4.253 1.00 96.69 68 TYR A O 1
ATOM 548 N N . SER A 1 69 ? -1.040 -4.325 -5.015 1.00 97.38 69 SER A N 1
ATOM 549 C CA . SER A 1 69 ? -0.767 -3.689 -3.719 1.00 97.38 69 SER A CA 1
ATOM 550 C C . SER A 1 69 ? -1.976 -2.894 -3.255 1.00 97.38 69 SER A C 1
ATOM 552 O O . SER A 1 69 ? -2.320 -1.871 -3.844 1.00 97.38 69 SER A O 1
ATOM 554 N N . PHE A 1 70 ? -2.645 -3.376 -2.214 1.00 98.31 70 PHE A N 1
ATOM 555 C CA . PHE A 1 70 ? -3.895 -2.818 -1.721 1.00 98.31 70 PHE A CA 1
ATOM 556 C C . PHE A 1 70 ? -3.672 -1.948 -0.493 1.00 98.31 70 PHE A C 1
ATOM 558 O O . PHE A 1 70 ? -2.953 -2.334 0.429 1.00 98.31 70 PHE A O 1
ATOM 565 N N . ALA A 1 71 ? -4.384 -0.827 -0.440 1.00 98.69 71 ALA A N 1
ATOM 566 C CA . ALA A 1 71 ? -4.723 -0.203 0.825 1.00 98.69 71 ALA A CA 1
ATOM 567 C C . ALA A 1 71 ? -5.850 -1.015 1.481 1.00 98.69 71 ALA A C 1
ATOM 569 O O . ALA A 1 71 ? -6.850 -1.341 0.830 1.00 98.69 71 ALA A O 1
ATOM 570 N N . ILE A 1 72 ? -5.697 -1.322 2.768 1.00 98.69 72 ILE A N 1
ATOM 571 C CA . ILE A 1 72 ? -6.782 -1.829 3.611 1.00 98.69 72 ILE A CA 1
ATOM 572 C C . ILE A 1 72 ? -7.552 -0.602 4.090 1.00 98.69 72 ILE A C 1
ATOM 574 O O . ILE A 1 72 ? -7.046 0.156 4.915 1.00 98.69 72 ILE A O 1
ATOM 578 N N . ALA A 1 73 ? -8.749 -0.379 3.558 1.00 98.75 73 ALA A N 1
ATOM 579 C CA . ALA A 1 73 ? -9.572 0.780 3.880 1.00 98.75 73 ALA A CA 1
ATOM 580 C C . ALA A 1 73 ? -10.827 0.373 4.648 1.00 98.75 73 ALA A C 1
ATOM 582 O O . ALA A 1 73 ? -11.427 -0.654 4.357 1.00 98.75 73 ALA A O 1
ATOM 583 N N . GLN A 1 74 ? -11.258 1.172 5.620 1.00 98.50 74 GLN A N 1
ATOM 584 C CA . GLN A 1 74 ? -12.544 0.967 6.290 1.00 98.50 74 GLN A CA 1
ATOM 585 C C . GLN A 1 74 ? -13.695 1.158 5.293 1.00 98.50 74 GLN A C 1
ATOM 587 O O . GLN A 1 74 ? -13.778 2.199 4.647 1.00 98.50 74 GLN A O 1
ATOM 592 N N . SER A 1 75 ? -14.632 0.211 5.206 1.00 98.12 75 SER A N 1
ATOM 593 C CA . SER A 1 75 ? -15.737 0.280 4.233 1.00 98.12 75 SER A CA 1
ATOM 594 C C . SER A 1 75 ? -16.659 1.486 4.451 1.00 98.12 75 SER A C 1
ATOM 596 O O . SER A 1 75 ? -17.207 2.019 3.493 1.00 98.12 75 SER A O 1
ATOM 598 N N . ALA A 1 76 ? -16.833 1.927 5.702 1.00 98.00 76 ALA A N 1
ATOM 599 C CA . ALA A 1 76 ? -17.751 3.015 6.050 1.00 98.00 76 ALA A CA 1
ATOM 600 C C . ALA A 1 76 ? -17.194 4.418 5.749 1.00 98.00 76 ALA A C 1
ATOM 602 O O . ALA A 1 76 ? -17.958 5.332 5.455 1.00 98.00 76 ALA A O 1
ATOM 603 N N . THR A 1 77 ? -15.877 4.599 5.855 1.00 97.94 77 THR A N 1
ATOM 604 C CA . THR A 1 77 ? -15.217 5.919 5.792 1.00 97.94 77 THR A CA 1
ATOM 605 C C . THR A 1 77 ? -14.228 6.035 4.638 1.00 97.94 77 THR A C 1
ATOM 607 O O . THR A 1 77 ? -13.746 7.126 4.351 1.00 97.94 77 THR A O 1
ATOM 610 N N . ASN A 1 78 ? -13.895 4.913 3.995 1.00 97.62 78 ASN A N 1
ATOM 611 C CA . ASN A 1 78 ? -12.820 4.768 3.018 1.00 97.62 78 ASN A CA 1
ATOM 612 C C . ASN A 1 78 ? -11.415 5.146 3.547 1.00 97.62 78 ASN A C 1
ATOM 614 O O . ASN A 1 78 ? -10.461 5.236 2.768 1.00 97.62 78 ASN A O 1
ATOM 618 N N . LEU A 1 79 ? -11.264 5.325 4.865 1.00 98.38 79 LEU A N 1
ATOM 619 C CA . LEU A 1 79 ? -9.989 5.638 5.504 1.00 98.38 79 LEU A CA 1
ATOM 620 C C . LEU A 1 79 ? -9.053 4.431 5.424 1.00 98.38 79 LEU A C 1
ATOM 622 O O . LEU A 1 79 ? -9.400 3.350 5.907 1.00 98.38 79 LEU A O 1
ATOM 626 N N . ALA A 1 80 ? -7.870 4.616 4.839 1.00 98.56 80 ALA A N 1
ATOM 627 C CA . ALA A 1 80 ? -6.841 3.586 4.807 1.00 98.56 80 ALA A CA 1
ATOM 628 C C . ALA A 1 80 ? -6.199 3.410 6.191 1.00 98.56 80 ALA A C 1
ATOM 630 O O . ALA A 1 80 ? -5.800 4.378 6.834 1.00 98.56 80 ALA A O 1
ATOM 631 N N . VAL A 1 81 ? -6.094 2.160 6.635 1.00 98.12 81 VAL A N 1
ATOM 632 C CA . VAL A 1 81 ? -5.583 1.775 7.961 1.00 98.12 81 VAL A CA 1
ATOM 633 C C . VAL A 1 81 ? -4.430 0.772 7.891 1.00 98.12 81 VAL A C 1
ATOM 635 O O . VAL A 1 81 ? -3.889 0.384 8.921 1.00 98.12 81 VAL A O 1
ATOM 638 N N . GLY A 1 82 ? -4.048 0.341 6.690 1.00 98.00 82 GLY A N 1
ATOM 639 C CA . GLY A 1 82 ? -2.965 -0.612 6.484 1.00 98.00 82 GLY A CA 1
ATOM 640 C C . GLY A 1 82 ? -2.740 -0.927 5.011 1.00 98.00 82 GLY A C 1
ATOM 641 O O . GLY A 1 82 ? -3.359 -0.328 4.127 1.00 98.00 82 GLY A O 1
ATOM 642 N N . GLN A 1 83 ? -1.860 -1.888 4.755 1.00 98.12 83 GLN A N 1
ATOM 643 C CA . GLN A 1 83 ? -1.495 -2.347 3.422 1.00 98.12 83 GLN A CA 1
ATOM 644 C C . GLN A 1 83 ? -1.528 -3.875 3.386 1.00 98.12 83 GLN A C 1
ATOM 646 O O . GLN A 1 83 ? -1.260 -4.526 4.386 1.00 98.12 83 GLN A O 1
ATOM 651 N N . ILE A 1 84 ? -1.874 -4.450 2.238 1.00 98.06 84 ILE A N 1
ATOM 652 C CA . ILE A 1 84 ? -1.620 -5.863 1.947 1.00 98.06 84 ILE A CA 1
ATOM 653 C C . ILE A 1 84 ? -1.266 -6.008 0.472 1.00 98.06 84 ILE A C 1
ATOM 655 O O . ILE A 1 84 ? -1.853 -5.352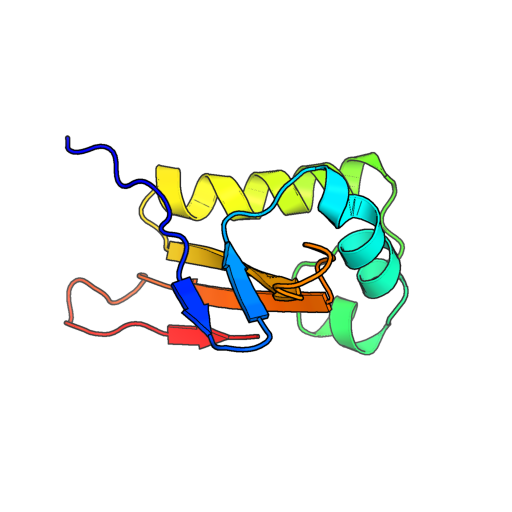 -0.387 1.00 98.06 84 ILE A O 1
ATOM 659 N N . GLY A 1 85 ? -0.277 -6.837 0.162 1.00 96.94 85 GLY A N 1
ATOM 660 C CA . GLY A 1 85 ? 0.208 -7.043 -1.197 1.00 96.94 85 GLY A CA 1
ATOM 661 C C . GLY A 1 85 ? 0.214 -8.507 -1.603 1.00 96.94 85 GLY A C 1
ATOM 662 O O . GLY A 1 85 ? 0.484 -9.376 -0.779 1.00 96.94 85 GLY A O 1
ATOM 663 N N . LEU A 1 86 ? -0.041 -8.758 -2.885 1.00 96.88 86 LEU A N 1
ATOM 664 C CA . LEU A 1 86 ? 0.182 -10.030 -3.568 1.00 96.88 86 LEU A CA 1
ATOM 665 C C . LEU A 1 86 ? 1.308 -9.847 -4.592 1.00 96.88 86 LEU A C 1
ATOM 667 O O . LEU A 1 86 ? 1.169 -9.066 -5.530 1.00 96.88 86 LEU A O 1
ATOM 671 N N . TRP A 1 87 ? 2.408 -10.580 -4.439 1.00 95.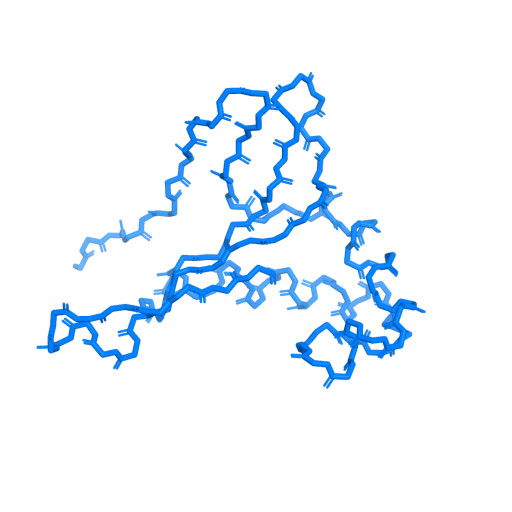94 87 TRP A N 1
ATOM 672 C CA . TRP A 1 87 ? 3.604 -10.479 -5.278 1.00 95.94 87 TRP A CA 1
ATOM 673 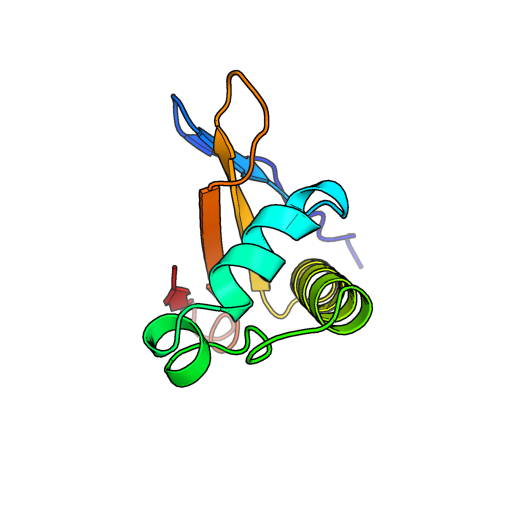C C . TRP A 1 87 ? 3.708 -11.660 -6.242 1.00 95.94 87 TRP A C 1
ATOM 675 O O . TRP A 1 87 ? 3.664 -12.820 -5.823 1.00 95.94 87 TRP A O 1
ATOM 685 N N . LEU A 1 88 ? 3.910 -11.367 -7.529 1.00 95.00 88 LEU A N 1
ATOM 686 C CA . LEU A 1 88 ? 3.811 -12.343 -8.622 1.00 95.00 88 LEU A CA 1
ATOM 687 C C . LEU A 1 88 ? 5.167 -12.864 -9.121 1.00 95.00 88 LEU A C 1
ATOM 689 O O . LEU A 1 88 ? 5.242 -13.492 -10.172 1.00 95.00 88 LEU A O 1
ATOM 693 N N . ARG A 1 89 ? 6.247 -12.669 -8.349 1.00 93.44 89 ARG A N 1
ATOM 694 C CA . ARG A 1 89 ? 7.618 -13.067 -8.733 1.00 93.44 89 ARG A CA 1
ATOM 695 C C . ARG A 1 89 ? 7.751 -14.533 -9.181 1.00 93.44 89 ARG A C 1
ATOM 697 O O . ARG A 1 89 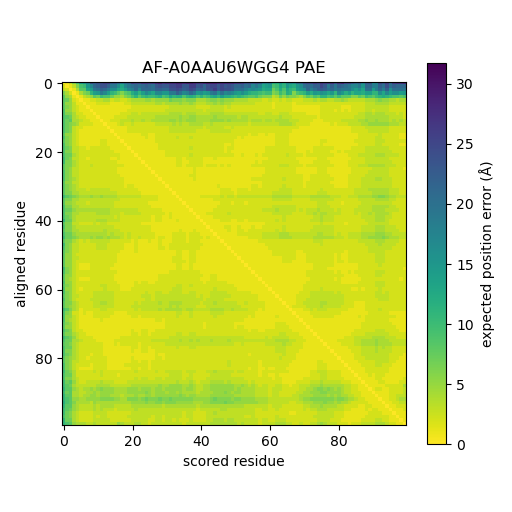? 8.630 -14.820 -9.980 1.00 93.44 89 ARG A O 1
ATOM 704 N N . ASN A 1 90 ? 6.933 -15.440 -8.642 1.00 94.19 90 ASN A N 1
ATOM 705 C CA . ASN A 1 90 ? 6.959 -16.875 -8.959 1.00 94.19 90 ASN A CA 1
ATOM 706 C C . ASN A 1 90 ? 5.640 -17.360 -9.596 1.00 94.19 90 ASN A C 1
ATOM 708 O O . ASN A 1 90 ? 5.291 -18.539 -9.468 1.00 94.19 90 ASN A O 1
ATOM 712 N N . ALA A 1 91 ? 4.871 -16.456 -10.216 1.00 92.19 91 ALA A N 1
ATOM 713 C CA . ALA A 1 91 ? 3.563 -16.783 -10.784 1.00 92.19 91 ALA A CA 1
ATOM 714 C C . ALA A 1 91 ? 3.668 -17.788 -11.944 1.00 92.19 91 ALA A C 1
ATOM 716 O O . ALA A 1 91 ? 2.804 -18.650 -12.085 1.00 92.19 91 ALA A O 1
ATOM 717 N N . ASP A 1 92 ? 4.775 -17.756 -12.691 1.00 92.94 92 ASP A N 1
ATOM 718 C CA . ASP A 1 92 ? 5.168 -18.751 -13.700 1.00 92.94 92 ASP A CA 1
ATOM 719 C C . ASP A 1 92 ? 5.269 -20.179 -13.133 1.00 92.94 92 ASP A C 1
ATOM 721 O O . ASP A 1 92 ? 5.099 -21.161 -13.852 1.00 92.94 92 ASP A O 1
ATOM 725 N N . ARG A 1 93 ? 5.498 -20.302 -11.821 1.00 95.94 93 ARG A N 1
ATOM 726 C CA . ARG A 1 93 ? 5.550 -21.569 -11.077 1.00 95.94 93 ARG A CA 1
ATOM 727 C C . ARG A 1 93 ? 4.260 -21.865 -10.312 1.00 95.94 93 ARG A C 1
ATOM 729 O O . ARG A 1 93 ? 4.269 -22.708 -9.414 1.00 95.94 93 ARG A O 1
ATOM 736 N N . GLY A 1 94 ? 3.179 -21.139 -10.598 1.00 95.44 94 GLY A N 1
ATOM 737 C CA . GLY A 1 94 ? 1.908 -21.254 -9.885 1.00 95.44 94 GLY A CA 1
ATOM 738 C C . GLY A 1 94 ? 1.986 -20.822 -8.416 1.00 95.44 94 GLY A C 1
ATOM 739 O O . GLY A 1 94 ? 1.240 -21.342 -7.589 1.00 95.44 94 GLY A O 1
ATOM 740 N N . ARG A 1 95 ? 2.913 -19.919 -8.056 1.00 96.44 95 ARG A N 1
ATOM 741 C CA . ARG A 1 95 ? 3.098 -19.432 -6.678 1.00 96.44 95 ARG A CA 1
ATOM 742 C C . ARG A 1 95 ? 3.045 -17.912 -6.599 1.00 96.44 95 ARG A C 1
ATOM 744 O O . ARG A 1 95 ? 3.583 -17.211 -7.448 1.00 96.44 95 ARG A O 1
ATOM 751 N N . ALA A 1 96 ? 2.498 -17.408 -5.502 1.00 96.12 96 ALA A N 1
ATOM 752 C CA . ALA A 1 96 ? 2.551 -15.997 -5.149 1.00 96.12 96 ALA A CA 1
ATOM 753 C C . ALA A 1 96 ? 2.910 -15.840 -3.668 1.00 96.12 96 ALA A C 1
ATOM 755 O O . ALA A 1 96 ? 2.752 -16.773 -2.877 1.00 96.12 96 ALA A O 1
ATOM 756 N N . SER A 1 97 ? 3.415 -14.666 -3.307 1.00 97.19 97 SER A N 1
ATOM 757 C CA . SER A 1 97 ? 3.711 -14.304 -1.918 1.00 97.19 97 SER A CA 1
ATOM 758 C C . SER A 1 97 ? 2.769 -13.202 -1.468 1.00 97.19 97 SER A C 1
ATOM 760 O O . SER A 1 97 ? 2.426 -12.335 -2.267 1.00 97.19 97 SER A O 1
ATOM 762 N N . ILE A 1 98 ? 2.400 -13.207 -0.190 1.00 96.88 98 ILE A N 1
ATOM 763 C CA . ILE A 1 98 ? 1.648 -12.115 0.429 1.00 96.88 98 ILE A CA 1
ATOM 764 C C . ILE A 1 98 ? 2.468 -11.448 1.532 1.00 96.88 98 ILE A C 1
ATOM 766 O O . ILE A 1 98 ? 3.353 -12.079 2.110 1.00 96.88 98 ILE A O 1
ATOM 770 N N . GLY A 1 99 ? 2.168 -10.185 1.816 1.00 95.38 99 GLY A N 1
ATOM 771 C CA . GLY A 1 99 ? 2.706 -9.438 2.955 1.00 95.38 99 GLY A CA 1
ATOM 772 C C . GLY A 1 99 ? 1.784 -8.280 3.324 1.00 95.38 99 GLY A C 1
ATOM 773 O O . GLY A 1 99 ? 1.053 -7.803 2.454 1.00 95.38 99 GLY A O 1
ATOM 774 N N . TYR A 1 100 ? 1.802 -7.875 4.591 1.00 94.69 100 TYR A N 1
ATOM 775 C CA . TYR A 1 100 ? 1.003 -6.792 5.170 1.00 94.69 100 TYR A CA 1
ATOM 776 C C . TYR A 1 100 ? 1.812 -6.041 6.232 1.00 94.69 100 TYR A C 1
ATOM 778 O O . TYR A 1 100 ? 2.777 -6.651 6.752 1.00 94.69 100 TYR A O 1
#